Protein AF-A0A0D9NV05-F1 (afdb_monomer)

Secondary structure (DSSP, 8-state):
-------------------PPP---------------------------------EEEPSS-BTTEEEEEEES--HHHHHH---SSSEEEEE-S-TTS-EEEEEEE-SSS-HHHHHHHHHHHHHHHHHHHHHHHHHHHHHHHHHHT---

Organism: NCBI:txid1291518

Radius of gyration: 33.38 Å; Cα contacts (8 Å, |Δi|>4): 132; chains: 1; bounding box: 82×83×54 Å

Mean predicted aligned error: 17.86 Å

Foldseek 3Di:
DDDDDDDDDDDDDDPDDDDDDDDDDDDDDDDDDDDDDDDDDPPPPPPPPPPPPPQKDWDPPADQQKTKIKGAQDDDVVLVQQPFPAPDWHKDDPDPVGRIIMIIGGHPDGGSVVSSVVSVVVSVVVVVVVVVVCVVVVVVVCVVVVPDD

Nearest PDB structures (foldseek):
  8bws-assembly1_K  TM=9.450E-01  e=1.589E-09  Saccharomyces cerevisiae S288C
  6eu2-assembly1_K  TM=9.292E-01  e=2.050E-09  Saccharomyces cerevisiae S288C
  7ae1-assembly1_K  TM=8.973E-01  e=1.556E-07  Homo sapiens
  2jz5-assembly1_A  TM=4.058E-01  e=1.864E+00  Vibrio parahaemolyticus RIMD 2210633

Solvent-accessible surface area (backbone atoms only — not comparable to full-atom values): 9810 Å² total; per-residue (Å²): 136,87,90,81,90,85,88,86,80,88,85,87,80,88,83,77,83,87,80,80,81,89,86,79,86,85,89,87,84,87,84,89,82,93,83,84,87,86,82,85,78,79,78,76,78,75,74,75,75,75,77,73,76,82,44,67,45,78,45,92,88,49,48,62,37,34,31,37,38,38,31,52,78,43,50,70,68,58,51,65,68,54,66,53,102,46,77,38,69,51,64,47,64,90,43,94,92,48,60,40,25,39,38,40,36,30,36,87,73,66,44,27,68,56,53,50,53,50,33,53,49,56,52,49,54,52,52,50,55,52,49,53,52,49,52,53,53,49,50,56,49,27,68,75,68,72,59,84,130

Structure (mmCIF, N/CA/C/O backbone):
data_AF-A0A0D9NV05-F1
#
_entry.id   AF-A0A0D9NV05-F1
#
loop_
_atom_site.group_PDB
_atom_site.id
_atom_site.type_symbol
_atom_site.label_atom_id
_atom_site.label_alt_id
_atom_site.label_comp_id
_atom_site.label_asym_id
_atom_site.label_entity_id
_atom_site.label_seq_id
_atom_site.pdbx_PDB_ins_code
_ato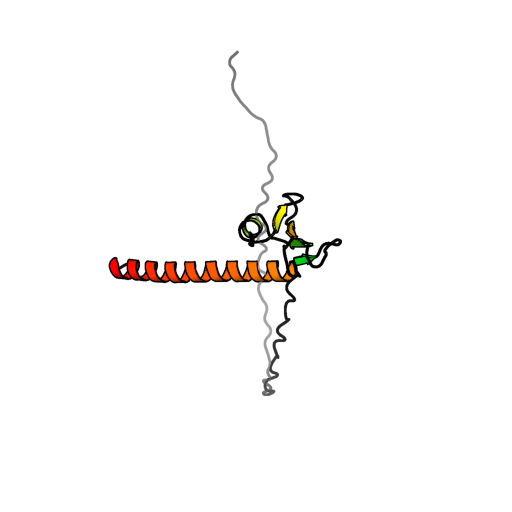m_site.Cartn_x
_atom_site.Cartn_y
_atom_site.Cartn_z
_atom_site.occupancy
_atom_site.B_iso_or_equiv
_atom_site.auth_seq_id
_atom_site.auth_comp_id
_atom_site.auth_asym_id
_atom_site.auth_atom_id
_atom_site.pdbx_PDB_model_num
ATOM 1 N N . MET A 1 1 ? -9.628 69.734 8.886 1.00 42.72 1 MET A N 1
ATOM 2 C CA . MET A 1 1 ? -10.929 69.944 8.216 1.00 42.72 1 MET A CA 1
ATOM 3 C C . MET A 1 1 ? -11.922 68.902 8.722 1.00 42.72 1 MET A C 1
ATOM 5 O O . MET A 1 1 ? -11.595 67.725 8.650 1.00 42.72 1 MET A O 1
ATOM 9 N N . PRO A 1 2 ? -13.072 69.316 9.277 1.00 39.03 2 PRO A N 1
ATOM 10 C CA . PRO A 1 2 ? -14.252 68.477 9.517 1.00 39.03 2 PRO A CA 1
ATOM 11 C C . PRO A 1 2 ? -15.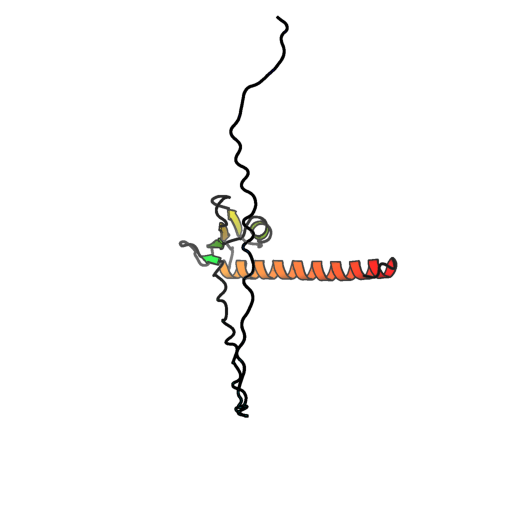135 68.399 8.250 1.00 39.03 2 PRO A C 1
ATOM 13 O O . PRO A 1 2 ? -15.064 69.302 7.419 1.00 39.03 2 PRO A O 1
ATOM 16 N N . GLY A 1 3 ? -16.002 67.386 8.107 1.00 35.00 3 GLY A N 1
ATOM 17 C CA . GLY A 1 3 ? -17.077 67.415 7.096 1.00 35.00 3 GLY A CA 1
ATOM 18 C C . GLY A 1 3 ? -17.692 66.059 6.736 1.00 35.00 3 GLY A C 1
ATOM 19 O O . GLY A 1 3 ? -16.989 65.080 6.555 1.00 35.00 3 GLY A O 1
ATOM 20 N N . ARG A 1 4 ? -19.021 66.015 6.640 1.00 37.50 4 ARG A N 1
ATOM 21 C CA . ARG A 1 4 ? -19.916 64.853 6.712 1.00 37.50 4 ARG A CA 1
ATOM 22 C C . ARG A 1 4 ? -20.866 64.845 5.495 1.00 37.50 4 ARG A C 1
ATOM 24 O O . ARG A 1 4 ? -21.412 65.888 5.176 1.00 37.50 4 ARG A O 1
ATOM 31 N N . THR A 1 5 ? -21.095 63.655 4.920 1.00 37.72 5 THR A N 1
ATOM 32 C CA . THR A 1 5 ? -22.283 63.118 4.188 1.00 37.72 5 THR A CA 1
ATOM 33 C C . THR A 1 5 ? -22.904 63.781 2.933 1.00 37.72 5 THR A C 1
ATOM 35 O O . THR A 1 5 ? -23.389 64.902 2.997 1.00 37.72 5 THR A O 1
ATOM 38 N N . LYS A 1 6 ? -23.170 62.896 1.945 1.00 37.72 6 LYS A N 1
ATOM 39 C CA . LYS A 1 6 ? -24.475 62.467 1.349 1.00 37.72 6 LYS A CA 1
ATOM 40 C C . LYS A 1 6 ? -24.827 62.849 -0.107 1.00 37.72 6 LYS A C 1
ATOM 42 O O . LYS A 1 6 ? -24.958 64.020 -0.425 1.00 37.72 6 LYS A O 1
ATOM 47 N N . LYS A 1 7 ? -25.228 61.774 -0.821 1.00 34.19 7 LYS A N 1
ATOM 48 C CA . LYS A 1 7 ? -26.277 61.605 -1.863 1.00 34.19 7 LYS A CA 1
ATOM 49 C C . LYS A 1 7 ? -26.036 62.264 -3.228 1.00 34.19 7 LYS A C 1
ATOM 51 O O . LYS A 1 7 ? -25.706 63.437 -3.306 1.00 34.19 7 LYS A O 1
ATOM 56 N N . THR A 1 8 ? -26.189 61.522 -4.330 1.00 31.58 8 THR A N 1
ATOM 57 C CA . THR A 1 8 ? -27.458 61.334 -5.089 1.00 31.58 8 THR A CA 1
ATOM 58 C C . THR A 1 8 ? -27.105 60.549 -6.372 1.00 31.58 8 THR A C 1
ATOM 60 O O . THR A 1 8 ? -26.020 60.797 -6.883 1.00 31.58 8 THR A O 1
ATOM 63 N N . GLN A 1 9 ? -27.880 59.658 -7.001 1.00 33.75 9 GLN A N 1
ATOM 64 C CA . GLN A 1 9 ? -29.127 58.914 -6.757 1.00 33.75 9 GLN A CA 1
ATOM 65 C C . GLN A 1 9 ? -29.253 57.861 -7.885 1.00 33.75 9 GLN A C 1
ATOM 67 O O . GLN A 1 9 ? -28.705 58.078 -8.959 1.00 33.75 9 GLN A O 1
ATOM 72 N N . ASP A 1 10 ? -30.026 56.808 -7.592 1.00 30.62 10 ASP A N 1
ATOM 73 C CA . ASP A 1 10 ? -30.915 56.023 -8.470 1.00 30.62 10 ASP A CA 1
ATOM 74 C C . ASP A 1 10 ? -30.395 55.454 -9.796 1.00 30.62 10 ASP A C 1
ATOM 76 O O . ASP A 1 10 ? -30.067 56.191 -10.714 1.00 30.62 10 ASP A O 1
ATOM 80 N N . LEU A 1 11 ? -30.488 54.128 -9.935 1.00 31.23 11 LEU A N 1
ATOM 81 C CA . LEU A 1 11 ? -31.533 53.503 -10.753 1.00 31.23 11 LEU A CA 1
ATOM 82 C C . LEU A 1 11 ? -31.786 52.085 -10.212 1.00 31.23 11 LEU A C 1
ATOM 84 O O . LEU A 1 11 ? -30.893 51.243 -10.168 1.00 31.23 11 LEU A O 1
ATOM 88 N N . SER A 1 12 ? -33.009 51.878 -9.739 1.00 35.56 12 SER A N 1
ATOM 89 C CA . SER A 1 12 ? -33.600 50.613 -9.312 1.00 35.56 12 SER A CA 1
ATOM 90 C C . SER A 1 12 ? -33.775 49.650 -10.483 1.00 35.56 12 SER A C 1
ATOM 92 O O . SER A 1 12 ? -34.202 50.083 -11.554 1.00 35.56 12 SER A O 1
ATOM 94 N N . GLN A 1 13 ? -33.572 48.357 -10.246 1.00 35.69 13 GLN A N 1
ATOM 95 C CA . GLN A 1 13 ? -34.294 47.294 -10.946 1.00 35.69 13 GLN A CA 1
ATOM 96 C C . GLN A 1 13 ? -34.258 46.032 -10.080 1.00 35.69 13 GLN A C 1
ATOM 98 O O . GLN A 1 13 ? -33.296 45.267 -10.088 1.00 35.69 13 GLN A O 1
ATOM 103 N N . ASP A 1 14 ? -35.313 45.897 -9.280 1.00 35.44 14 ASP A N 1
ATOM 104 C CA . ASP A 1 14 ? -35.796 44.643 -8.720 1.00 35.44 14 ASP A CA 1
ATOM 105 C C . ASP A 1 14 ? -36.113 43.679 -9.876 1.00 35.44 14 ASP A C 1
ATOM 107 O O . ASP A 1 14 ? -36.854 44.029 -10.796 1.00 35.44 14 ASP A O 1
ATOM 111 N N . ALA A 1 15 ? -35.529 42.483 -9.849 1.00 36.22 15 ALA A N 1
ATOM 112 C CA . ALA A 1 15 ? -35.929 41.364 -10.697 1.00 36.22 15 ALA A CA 1
ATOM 113 C C . ALA A 1 15 ? -36.475 40.270 -9.774 1.00 36.22 15 ALA A C 1
ATOM 115 O O . ALA A 1 15 ? -35.763 39.344 -9.383 1.00 36.22 15 ALA A O 1
ATOM 116 N N . ASP A 1 16 ? -37.726 40.471 -9.360 1.00 35.56 16 ASP A N 1
ATOM 117 C CA . ASP A 1 16 ? -38.549 39.495 -8.660 1.00 35.56 16 ASP A CA 1
ATOM 118 C C . ASP A 1 16 ? -38.910 38.320 -9.582 1.00 35.56 16 ASP A C 1
ATOM 120 O O . ASP A 1 16 ? -39.274 38.490 -10.742 1.00 35.56 16 ASP A O 1
ATOM 124 N N . MET A 1 17 ? -38.780 37.134 -8.991 1.00 50.06 17 MET A N 1
ATOM 125 C CA . MET A 1 17 ? -39.340 35.820 -9.316 1.00 50.06 17 MET A CA 1
ATOM 126 C C . MET A 1 17 ? -40.535 35.822 -10.304 1.00 50.06 17 MET A C 1
ATOM 128 O O . MET A 1 17 ? -41.647 36.203 -9.938 1.00 50.06 17 MET A O 1
ATOM 132 N N . ASP A 1 18 ? -40.342 35.309 -11.526 1.00 41.09 18 ASP A N 1
ATOM 133 C CA . ASP A 1 18 ? -41.442 35.000 -12.455 1.00 41.09 18 ASP A CA 1
ATOM 134 C C . ASP A 1 18 ? -42.161 33.705 -12.029 1.00 41.09 18 ASP A C 1
ATOM 136 O O . ASP A 1 18 ? -41.784 32.587 -12.392 1.00 41.09 18 ASP A O 1
ATOM 140 N N . ASP A 1 19 ? -43.214 33.888 -11.234 1.00 44.44 19 ASP A N 1
ATOM 141 C CA . ASP A 1 19 ? -44.300 32.936 -11.004 1.00 44.44 19 ASP A CA 1
ATOM 142 C C . ASP A 1 19 ? -45.186 32.888 -12.267 1.00 44.44 19 ASP A C 1
ATOM 144 O O . ASP A 1 19 ? -45.836 33.867 -12.640 1.00 44.44 19 ASP A O 1
ATOM 148 N N . VAL A 1 20 ? -45.168 31.757 -12.979 1.00 39.91 20 VAL A N 1
ATOM 149 C CA . VAL A 1 20 ? -46.016 31.520 -14.157 1.00 39.91 20 VAL A CA 1
ATOM 150 C C . VAL A 1 20 ? -47.410 31.075 -13.685 1.00 39.91 20 VAL A C 1
ATOM 152 O O . VAL A 1 20 ? -47.511 30.070 -12.979 1.00 39.91 20 VAL A O 1
ATOM 155 N N . PRO A 1 21 ? -48.502 31.760 -14.083 1.00 42.53 21 PRO A N 1
ATOM 156 C CA . PRO A 1 21 ? -49.838 31.488 -13.560 1.00 42.53 21 PRO A CA 1
ATOM 157 C C . PRO A 1 21 ? -50.483 30.211 -14.140 1.00 42.53 21 PRO A C 1
ATOM 159 O O . PRO A 1 21 ? -50.168 29.794 -15.260 1.00 42.53 21 PRO A O 1
ATOM 162 N N . PRO A 1 22 ? -51.453 29.615 -13.415 1.00 48.06 22 PRO A N 1
ATOM 163 C CA . PRO A 1 22 ? -52.123 28.376 -13.788 1.00 48.06 22 PRO A CA 1
ATOM 164 C C . PRO A 1 22 ? -53.259 28.656 -14.780 1.00 48.06 22 PRO A C 1
ATOM 166 O O . PRO A 1 22 ? -54.127 29.491 -14.525 1.00 48.06 22 PRO A O 1
ATOM 169 N N . SER A 1 23 ? -53.307 27.928 -15.897 1.00 39.75 23 SER A N 1
ATOM 170 C CA . SER A 1 23 ? -54.499 27.892 -16.751 1.00 39.75 23 SER A CA 1
ATOM 171 C C . SER A 1 23 ? -55.228 26.570 -16.551 1.00 39.75 23 SER A C 1
ATOM 173 O O . SER A 1 23 ? -54.707 25.490 -16.824 1.00 39.75 23 SER A O 1
ATOM 175 N N . ALA A 1 24 ? -56.431 26.683 -16.004 1.00 41.59 24 ALA A N 1
ATOM 176 C CA . ALA A 1 24 ? -57.329 25.596 -15.686 1.00 41.59 24 ALA A CA 1
ATOM 177 C C . ALA A 1 24 ? -58.402 25.436 -16.784 1.00 41.59 24 ALA A C 1
ATOM 179 O O . ALA A 1 24 ? -59.002 26.419 -17.205 1.00 41.59 24 ALA A O 1
ATOM 180 N N . GLN A 1 25 ? -58.680 24.165 -17.107 1.00 37.97 25 GLN A N 1
ATOM 181 C CA . GLN A 1 25 ? -59.961 23.566 -17.534 1.00 37.97 25 GLN A CA 1
ATOM 182 C C . GLN A 1 25 ? -60.487 23.775 -18.970 1.00 37.97 25 GLN A C 1
ATOM 184 O O . GLN A 1 25 ? -60.899 24.863 -19.352 1.00 37.97 25 GLN A O 1
ATOM 189 N N . ALA A 1 26 ? -60.698 22.655 -19.678 1.00 34.25 26 ALA A N 1
ATOM 190 C CA . ALA A 1 26 ? -62.047 22.101 -19.882 1.0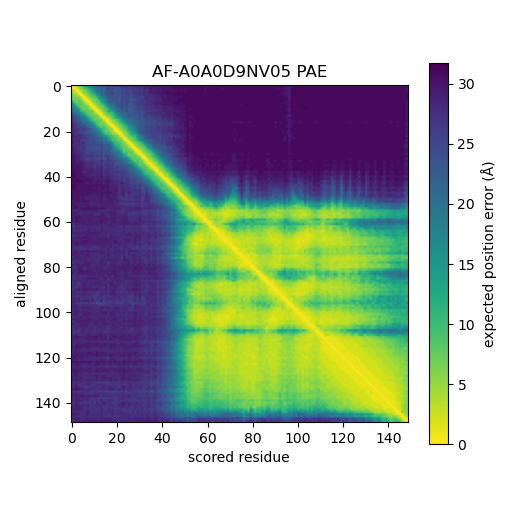0 34.25 26 ALA A CA 1
ATOM 191 C C . ALA A 1 26 ? -61.990 20.623 -20.326 1.00 34.25 26 ALA A C 1
ATOM 193 O O . ALA A 1 26 ? -61.150 20.227 -21.127 1.00 34.25 26 ALA A O 1
ATOM 194 N N . ALA A 1 27 ? -62.893 19.822 -19.760 1.00 39.34 27 ALA A N 1
ATOM 195 C CA . ALA A 1 27 ? -63.034 18.382 -19.934 1.00 39.34 27 ALA A CA 1
ATOM 196 C C . ALA A 1 27 ? -63.739 17.986 -21.244 1.00 39.34 27 ALA A C 1
ATOM 198 O O . ALA A 1 27 ? -64.660 18.676 -21.672 1.00 39.34 27 ALA A O 1
ATOM 199 N N . THR A 1 28 ? -63.404 16.805 -21.773 1.00 31.45 28 THR A N 1
ATOM 200 C CA . THR A 1 28 ? -64.374 15.890 -22.405 1.00 31.45 28 THR A CA 1
ATOM 201 C C . THR A 1 28 ? -64.005 14.454 -22.024 1.00 31.45 28 THR A C 1
ATOM 203 O O . THR A 1 28 ? -62.829 14.102 -21.989 1.00 31.45 28 THR A O 1
ATOM 206 N N . VAL A 1 29 ? -65.022 13.687 -21.640 1.00 38.69 29 VAL A N 1
ATOM 207 C CA . VAL A 1 29 ? -65.014 12.283 -21.203 1.00 38.69 29 VAL A CA 1
ATOM 208 C C . VAL A 1 29 ? -65.683 11.415 -22.280 1.00 38.69 29 VAL A C 1
ATOM 210 O O . VAL A 1 29 ? -66.367 11.977 -23.134 1.00 38.69 29 VAL A O 1
ATOM 213 N N . GLU A 1 30 ? -65.556 10.085 -22.125 1.00 31.41 30 GLU A N 1
ATOM 214 C CA . GLU A 1 30 ? -66.252 8.961 -22.816 1.00 31.41 30 GLU A CA 1
ATOM 215 C C . GLU A 1 30 ? -65.438 8.366 -23.995 1.00 31.41 30 GLU A C 1
ATOM 217 O O . GLU A 1 30 ? -64.960 9.107 -24.844 1.00 31.41 30 GLU A O 1
ATOM 222 N N . ASP A 1 31 ? -65.170 7.059 -24.136 1.00 32.91 31 ASP A N 1
ATOM 223 C CA . ASP A 1 31 ? -65.731 5.828 -23.549 1.00 32.91 31 ASP A CA 1
ATOM 224 C C . ASP A 1 31 ? -64.729 4.637 -23.700 1.00 32.91 31 ASP A C 1
ATOM 226 O O . ASP A 1 31 ? -63.630 4.802 -24.224 1.00 32.91 31 ASP A O 1
ATOM 230 N N . ALA A 1 32 ? -65.114 3.464 -23.193 1.00 36.84 32 ALA A N 1
ATOM 231 C CA . ALA A 1 32 ? -64.379 2.257 -22.806 1.00 36.84 32 ALA A CA 1
ATOM 232 C C . ALA A 1 32 ? -63.578 1.482 -23.885 1.00 36.84 32 ALA A C 1
ATOM 234 O O . ALA A 1 32 ? -63.912 1.504 -25.061 1.00 36.84 32 ALA A O 1
ATOM 235 N N . GLU A 1 33 ? -62.577 0.695 -23.450 1.00 31.64 33 GLU A N 1
ATOM 236 C CA . GLU A 1 33 ? -62.665 -0.781 -23.352 1.00 31.64 33 GLU A CA 1
ATOM 237 C C . GLU A 1 33 ? -61.420 -1.369 -22.645 1.00 31.64 33 GLU A C 1
ATOM 239 O O . GLU A 1 33 ? -60.278 -1.101 -23.017 1.00 31.64 33 GLU A O 1
ATOM 244 N N . MET A 1 34 ? -61.647 -2.170 -21.594 1.00 51.69 34 MET A N 1
ATOM 245 C CA . MET A 1 34 ? -60.623 -3.016 -20.973 1.00 51.69 34 MET A CA 1
ATOM 246 C C . MET A 1 34 ? -60.416 -4.268 -21.831 1.00 51.69 34 MET A C 1
ATOM 248 O O . MET A 1 34 ? -61.351 -5.047 -22.010 1.00 51.69 34 MET A O 1
ATOM 252 N N . GLY A 1 35 ? -59.191 -4.476 -22.312 1.00 38.28 35 GLY A N 1
ATOM 253 C CA . GLY A 1 35 ? -58.730 -5.730 -22.904 1.00 38.28 35 GLY A CA 1
ATOM 254 C C . GLY A 1 35 ? -57.710 -6.396 -21.986 1.00 38.28 35 GLY A C 1
ATOM 255 O O . GLY A 1 35 ? -56.625 -5.864 -21.776 1.00 38.28 35 GLY A O 1
ATOM 256 N N . ASP A 1 36 ? -58.113 -7.528 -21.423 1.00 39.56 36 ASP A N 1
ATOM 257 C CA . ASP A 1 36 ? -57.355 -8.434 -20.563 1.00 39.56 36 ASP A CA 1
ATOM 258 C C . ASP A 1 36 ? -56.302 -9.239 -21.355 1.00 39.56 36 ASP A C 1
ATOM 260 O O . ASP A 1 36 ? -56.586 -9.713 -22.456 1.00 39.56 36 ASP A O 1
ATOM 264 N N . GLY A 1 37 ? -55.122 -9.425 -20.750 1.00 41.47 37 GLY A N 1
ATOM 265 C CA . GLY A 1 37 ? -54.156 -10.482 -21.075 1.00 41.47 37 GLY A CA 1
ATOM 266 C C . GLY A 1 37 ? -53.048 -10.151 -22.084 1.00 41.47 37 GLY A C 1
ATOM 267 O O . GLY A 1 37 ? -53.298 -10.120 -23.280 1.00 41.47 37 GLY A O 1
ATOM 268 N N . VAL A 1 38 ? -51.802 -10.025 -21.607 1.00 36.78 38 VAL A N 1
ATOM 269 C CA . VAL A 1 38 ? -50.693 -10.961 -21.904 1.00 36.78 38 VAL A CA 1
ATOM 270 C C . VAL A 1 38 ? -49.658 -10.854 -20.776 1.00 36.78 38 VAL A C 1
ATOM 272 O O . VAL A 1 38 ? -49.354 -9.779 -20.265 1.00 36.78 38 VAL A O 1
ATOM 275 N N . GLU A 1 39 ? -49.207 -12.028 -20.359 1.00 38.12 39 GLU A N 1
ATOM 276 C CA . GLU A 1 39 ? -48.324 -12.336 -19.248 1.00 38.12 39 GLU A CA 1
ATOM 277 C C . GLU A 1 39 ? -46.861 -11.977 -19.549 1.00 38.12 39 GLU A C 1
ATOM 279 O O . GLU A 1 39 ? -46.373 -12.214 -20.649 1.00 38.12 39 GLU A O 1
ATOM 284 N N . GLY A 1 40 ? -46.194 -11.457 -18.515 1.00 46.62 40 GLY A N 1
ATOM 285 C CA . GLY A 1 40 ? -44.763 -11.554 -18.212 1.00 46.62 40 GLY A CA 1
ATOM 286 C C . GLY A 1 40 ? -43.783 -11.782 -19.359 1.00 46.62 40 GLY A C 1
ATOM 287 O O . GLY A 1 40 ? -43.410 -12.918 -19.642 1.00 46.62 40 GLY A O 1
ATOM 288 N N . GLU A 1 41 ? -43.222 -10.690 -19.865 1.00 37.00 41 GLU A N 1
ATOM 289 C CA . GLU A 1 41 ? -41.834 -10.698 -20.310 1.00 37.00 41 GLU A CA 1
ATOM 290 C C . GLU A 1 41 ? -41.005 -10.312 -19.085 1.00 37.00 41 GLU A C 1
ATOM 292 O O . GLU A 1 41 ? -41.103 -9.196 -18.575 1.00 37.00 41 GLU A O 1
ATOM 297 N N . GLY A 1 42 ? -40.288 -11.288 -18.526 1.00 42.12 42 GLY A N 1
ATOM 298 C CA . GLY A 1 42 ? -39.226 -10.988 -17.582 1.00 42.12 42 GLY A CA 1
ATOM 299 C C . GLY A 1 42 ? -38.213 -10.135 -18.324 1.00 42.12 42 GLY A C 1
ATOM 300 O O . GLY A 1 42 ? -37.544 -10.633 -19.226 1.00 42.12 42 GLY A O 1
ATOM 301 N N . GLU A 1 43 ? -38.154 -8.853 -17.978 1.00 41.72 43 GLU A N 1
ATOM 302 C CA . GLU A 1 43 ? -36.988 -8.032 -18.252 1.00 41.72 43 GLU A CA 1
ATOM 303 C C . GLU A 1 43 ? -35.835 -8.725 -17.519 1.00 41.72 43 GLU A C 1
ATOM 305 O O . GLU A 1 43 ? -35.727 -8.678 -16.293 1.00 41.72 43 GLU A O 1
ATOM 310 N N . GLU A 1 44 ? -35.044 -9.496 -18.263 1.00 42.75 44 GLU A N 1
ATOM 311 C CA . GLU A 1 44 ? -33.696 -9.823 -17.837 1.00 42.75 44 GLU A CA 1
ATOM 312 C C . GLU A 1 44 ? -32.999 -8.468 -17.727 1.00 42.75 44 GLU A C 1
ATOM 314 O O . GLU A 1 44 ? -32.675 -7.842 -18.736 1.00 42.75 44 GLU A O 1
ATOM 319 N N . GLU A 1 45 ? -32.882 -7.960 -16.499 1.00 41.78 45 GLU A N 1
ATOM 320 C CA . GLU A 1 45 ? -31.944 -6.894 -16.184 1.00 41.78 45 GLU A CA 1
ATOM 321 C C . GLU A 1 45 ? -30.572 -7.430 -16.604 1.00 41.78 45 GLU A C 1
ATOM 323 O O . GLU A 1 45 ? -29.961 -8.244 -15.908 1.00 41.78 45 GLU A O 1
ATOM 328 N N . GLU A 1 46 ? -30.127 -7.060 -17.807 1.00 44.16 46 GLU A N 1
ATOM 329 C CA . GLU A 1 46 ? -28.726 -7.161 -18.176 1.00 44.16 46 GLU A CA 1
ATOM 330 C C . GLU A 1 46 ? -27.991 -6.299 -17.145 1.00 44.16 46 GLU A C 1
ATOM 332 O O . GLU A 1 46 ? -28.010 -5.071 -17.223 1.00 44.16 46 GLU A O 1
ATOM 337 N N . GLU A 1 47 ? -27.420 -6.934 -16.117 1.00 49.78 47 GLU A N 1
ATOM 338 C CA . GLU A 1 47 ? -26.418 -6.298 -15.272 1.00 49.78 47 GLU A CA 1
ATOM 339 C C . GLU A 1 47 ? -25.301 -5.861 -16.225 1.00 49.78 47 GLU A C 1
ATOM 341 O O . GLU A 1 47 ? -24.479 -6.670 -16.661 1.00 49.78 47 GLU A O 1
ATOM 346 N N . GLU A 1 48 ? -25.321 -4.588 -16.625 1.00 49.06 48 GLU A N 1
ATOM 347 C CA . GLU A 1 48 ? -24.196 -3.959 -17.293 1.00 49.06 48 GLU A CA 1
ATOM 348 C C . GLU A 1 48 ? -23.017 -4.106 -16.332 1.00 49.06 48 GLU A C 1
ATOM 350 O O . GLU A 1 48 ? -22.930 -3.419 -15.315 1.00 49.06 48 GLU A O 1
ATOM 355 N N . GLU A 1 49 ? -22.142 -5.073 -16.609 1.00 55.06 49 GLU A N 1
ATOM 356 C CA . GLU A 1 49 ? -20.898 -5.257 -15.880 1.00 55.06 49 GLU A CA 1
ATOM 357 C C . GLU A 1 49 ? -20.066 -3.993 -16.142 1.00 55.06 49 GLU A C 1
ATOM 359 O O . GLU A 1 49 ? -19.373 -3.879 -17.157 1.00 55.06 49 GLU A O 1
ATOM 364 N N . GLU A 1 50 ? -20.219 -2.981 -15.280 1.00 58.25 50 GLU A N 1
ATOM 365 C CA . GLU A 1 50 ? -19.455 -1.743 -15.339 1.00 58.25 50 GLU A CA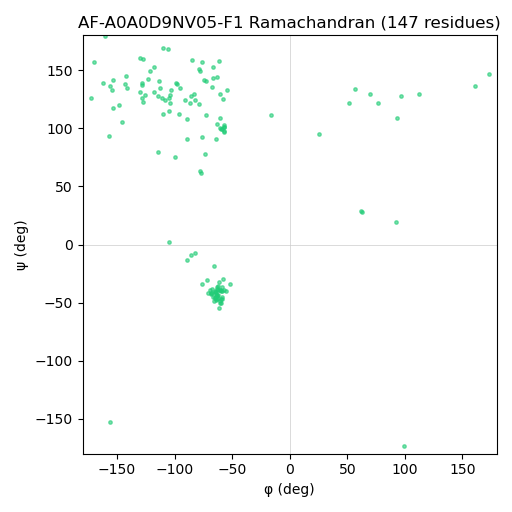 1
ATOM 366 C C . GLU A 1 50 ? -17.979 -2.134 -15.261 1.00 58.25 50 GLU A C 1
ATOM 368 O O . GLU A 1 50 ? -17.457 -2.485 -14.202 1.00 58.25 50 GLU A O 1
ATOM 373 N N . THR A 1 51 ? -17.289 -2.142 -16.404 1.00 58.97 51 THR A N 1
ATOM 374 C CA . THR A 1 51 ? -15.867 -2.468 -16.437 1.00 58.97 51 THR A CA 1
ATOM 375 C C . THR A 1 51 ? -15.137 -1.409 -15.628 1.00 58.97 51 THR A C 1
ATOM 377 O O . THR A 1 51 ? -14.963 -0.281 -16.102 1.00 58.97 51 THR A O 1
ATOM 380 N N . GLU A 1 52 ? -14.732 -1.755 -14.406 1.00 64.88 52 GLU A N 1
ATOM 381 C CA . GLU A 1 52 ? -14.007 -0.824 -13.554 1.00 64.88 52 GLU A CA 1
ATOM 382 C C . GLU A 1 52 ? -12.772 -0.307 -14.307 1.00 64.88 52 GLU A C 1
ATOM 384 O O . GLU A 1 52 ? -12.032 -1.088 -14.925 1.00 64.88 52 GLU A O 1
ATOM 389 N N . PRO A 1 53 ? -12.527 1.013 -14.307 1.00 70.50 53 PRO A N 1
ATOM 390 C CA . PRO A 1 53 ? -11.405 1.571 -15.038 1.00 70.50 53 PRO A CA 1
ATOM 391 C C . PRO A 1 53 ? -10.107 0.972 -14.495 1.00 70.50 53 PRO A C 1
ATOM 393 O O . PRO A 1 53 ? -9.860 0.995 -13.295 1.00 70.50 53 PRO A O 1
ATOM 396 N N . GLN A 1 54 ? -9.244 0.456 -15.374 1.00 74.56 54 GLN A N 1
ATOM 397 C CA . GLN A 1 54 ? -7.943 -0.094 -14.984 1.00 74.56 54 GLN A CA 1
ATOM 398 C C . GLN A 1 54 ? -7.114 0.965 -14.230 1.00 74.56 54 GLN A C 1
ATOM 400 O O . GLN A 1 54 ? -6.509 1.846 -14.847 1.00 74.56 54 GLN A O 1
ATOM 405 N N . ARG A 1 55 ? -7.048 0.847 -12.896 1.00 81.94 55 ARG A N 1
ATOM 406 C CA . ARG A 1 55 ? -6.392 1.836 -12.017 1.00 81.94 55 ARG A CA 1
ATOM 407 C C . ARG A 1 55 ? -4.875 1.674 -11.916 1.00 81.94 55 ARG A C 1
ATOM 409 O O . ARG A 1 55 ? -4.207 2.516 -11.325 1.00 81.94 55 ARG A O 1
ATOM 416 N N . VAL A 1 56 ? -4.320 0.599 -12.488 1.00 86.38 56 VAL A N 1
ATOM 417 C CA . VAL A 1 56 ? -2.887 0.267 -12.416 1.00 86.38 56 VAL A CA 1
ATOM 418 C C . VAL A 1 56 ? -2.317 0.007 -13.804 1.00 86.38 56 VAL A C 1
ATOM 420 O O . VAL A 1 56 ? -2.806 -0.859 -14.529 1.00 86.38 56 VAL A O 1
ATOM 423 N N . LYS A 1 57 ? -1.244 0.708 -14.170 1.00 88.31 57 LYS A N 1
ATOM 424 C CA . LYS A 1 57 ? -0.522 0.527 -15.436 1.00 88.31 57 LYS A CA 1
ATOM 425 C C . LYS A 1 57 ? 0.942 0.217 -15.172 1.00 88.31 57 LYS A C 1
ATOM 427 O O . LYS A 1 57 ? 1.555 0.783 -14.275 1.00 88.31 57 LYS A O 1
ATOM 432 N N . ILE A 1 58 ? 1.527 -0.668 -15.972 1.00 88.38 58 ILE A N 1
ATOM 433 C CA . ILE A 1 58 ? 2.964 -0.952 -15.912 1.00 88.38 58 ILE A CA 1
ATOM 434 C C . ILE A 1 58 ? 3.668 -0.018 -16.894 1.00 88.38 58 ILE A C 1
ATOM 436 O O . ILE A 1 58 ? 3.339 0.006 -18.080 1.00 88.38 58 ILE A O 1
ATOM 440 N N . LEU A 1 59 ? 4.635 0.757 -16.407 1.00 85.75 59 LEU A N 1
ATOM 441 C CA . LEU A 1 59 ? 5.406 1.675 -17.240 1.00 85.75 59 LEU A CA 1
ATOM 442 C C . LEU A 1 59 ? 6.481 0.921 -18.052 1.00 85.75 59 LEU A C 1
ATOM 444 O O . LEU A 1 59 ? 7.024 -0.095 -17.593 1.00 85.75 59 LEU A O 1
ATOM 448 N N . PRO A 1 60 ? 6.827 1.418 -19.256 1.00 77.88 60 PRO A N 1
ATOM 449 C CA . PRO A 1 60 ? 7.883 0.835 -20.081 1.00 77.88 60 PRO A CA 1
ATOM 450 C C . PRO A 1 60 ? 9.245 0.921 -19.373 1.00 77.88 60 PRO A C 1
ATOM 452 O O . PRO A 1 60 ? 9.536 1.889 -18.674 1.00 77.88 60 PRO A O 1
ATOM 455 N N . GLY A 1 61 ? 10.094 -0.097 -19.551 1.00 78.44 61 GLY A N 1
ATOM 456 C CA . GLY A 1 61 ? 11.361 -0.232 -18.808 1.00 78.44 61 GLY A CA 1
ATOM 457 C C . GLY A 1 61 ? 11.250 -1.063 -17.523 1.00 78.44 61 GLY A C 1
ATOM 458 O O . GLY A 1 61 ? 12.097 -0.963 -16.630 1.00 78.44 61 GLY A O 1
ATOM 459 N N . SER A 1 62 ? 10.195 -1.871 -17.425 1.00 80.00 62 SER A N 1
ATOM 460 C CA . SER A 1 62 ? 10.030 -2.886 -16.388 1.00 80.00 62 SER A CA 1
ATOM 461 C C . SER A 1 62 ? 10.725 -4.185 -16.814 1.00 80.00 62 SER A C 1
ATOM 463 O O . SER A 1 62 ? 10.504 -4.671 -17.921 1.00 80.00 62 SER A O 1
ATOM 465 N N . THR A 1 63 ? 11.581 -4.725 -15.951 1.00 83.56 63 THR A N 1
ATOM 466 C CA . THR A 1 63 ? 12.155 -6.076 -16.041 1.00 83.56 63 THR A CA 1
ATOM 467 C C . THR A 1 63 ? 11.483 -6.976 -15.008 1.00 83.56 63 THR A C 1
ATOM 469 O O . THR A 1 63 ? 10.803 -6.481 -14.108 1.00 83.56 63 THR A O 1
ATOM 472 N N . ASP A 1 64 ? 11.695 -8.292 -15.091 1.00 82.31 64 ASP A N 1
ATOM 473 C CA . ASP A 1 64 ? 11.072 -9.239 -14.155 1.00 82.31 64 ASP A CA 1
ATOM 474 C C . ASP A 1 64 ? 11.385 -8.898 -12.690 1.00 82.31 64 ASP A C 1
ATOM 476 O O . ASP A 1 64 ? 10.498 -8.924 -11.844 1.00 82.31 64 ASP A O 1
ATOM 480 N N . THR A 1 65 ? 12.621 -8.490 -12.401 1.00 84.38 65 THR A N 1
ATOM 481 C CA . THR A 1 65 ? 13.088 -8.142 -11.049 1.00 84.38 65 THR A CA 1
ATOM 482 C C . THR A 1 65 ? 12.885 -6.674 -10.666 1.00 84.38 65 THR A C 1
ATOM 484 O O . THR A 1 65 ? 13.036 -6.330 -9.494 1.00 84.38 65 THR A O 1
ATOM 487 N N . ALA A 1 66 ? 12.577 -5.791 -11.623 1.00 89.06 66 ALA A N 1
ATOM 488 C CA . ALA A 1 66 ? 12.458 -4.356 -11.382 1.00 89.06 66 ALA A CA 1
ATOM 489 C C . ALA A 1 66 ? 11.375 -3.719 -12.261 1.00 89.06 66 ALA A C 1
ATOM 491 O O . ALA A 1 66 ? 11.593 -3.457 -13.444 1.00 89.06 66 ALA A O 1
ATOM 492 N N . ALA A 1 67 ? 10.229 -3.391 -11.668 1.00 90.25 67 ALA A N 1
ATOM 493 C CA . ALA A 1 67 ? 9.081 -2.839 -12.380 1.00 90.25 67 ALA A CA 1
ATOM 494 C C . ALA A 1 67 ? 8.661 -1.472 -11.831 1.00 90.25 67 ALA A C 1
ATOM 496 O O . ALA A 1 67 ? 8.830 -1.168 -10.647 1.00 90.25 67 ALA A O 1
ATOM 497 N N . SER A 1 68 ? 8.122 -0.641 -12.724 1.00 90.44 68 SER A N 1
ATOM 498 C CA . SER A 1 68 ? 7.485 0.631 -12.380 1.00 90.44 68 SER A CA 1
ATOM 499 C C . SER A 1 68 ? 5.984 0.529 -12.623 1.00 90.44 68 SER A C 1
ATOM 501 O O . SER A 1 68 ? 5.565 0.214 -13.737 1.00 90.44 68 SER A O 1
ATOM 503 N N . PHE A 1 69 ? 5.188 0.847 -11.611 1.00 90.50 69 PHE A N 1
ATOM 504 C CA . PHE A 1 69 ? 3.731 0.852 -11.660 1.00 90.50 69 PHE A CA 1
ATOM 505 C C . PHE A 1 69 ? 3.217 2.285 -11.530 1.00 90.50 69 PHE A C 1
ATOM 507 O O . PHE A 1 69 ? 3.692 3.032 -10.680 1.00 90.50 69 PHE A O 1
ATOM 514 N N . GLU A 1 70 ? 2.262 2.663 -12.368 1.00 90.56 70 GLU A N 1
ATOM 515 C CA . GLU A 1 70 ? 1.497 3.905 -12.287 1.00 90.56 70 GLU A CA 1
ATOM 516 C C . GLU A 1 70 ? 0.106 3.569 -11.743 1.00 90.56 70 GLU A C 1
ATOM 518 O O . GLU A 1 70 ? -0.611 2.760 -12.332 1.00 90.56 70 GLU A O 1
ATOM 523 N N . PHE A 1 71 ? -0.259 4.180 -10.620 1.00 90.19 71 PHE A N 1
ATOM 524 C CA . PHE A 1 71 ? -1.583 4.108 -10.016 1.00 90.19 71 PHE A CA 1
ATOM 525 C C . PHE A 1 71 ? -2.342 5.405 -10.296 1.00 90.19 71 PHE A C 1
ATOM 527 O O . PHE A 1 71 ? -1.795 6.493 -10.096 1.00 90.19 71 PHE A O 1
ATOM 534 N N . THR A 1 72 ? -3.594 5.296 -10.734 1.00 90.06 72 THR A N 1
ATOM 535 C CA . THR A 1 72 ? -4.507 6.434 -10.903 1.00 90.06 72 THR A CA 1
ATOM 536 C C . THR A 1 72 ? -5.436 6.556 -9.701 1.00 90.06 72 THR A C 1
ATOM 538 O O . THR A 1 72 ? -5.952 5.554 -9.204 1.00 90.06 72 THR A O 1
ATOM 541 N N . ASP A 1 73 ? -5.664 7.787 -9.250 1.00 87.38 73 ASP A N 1
ATOM 542 C CA . ASP A 1 73 ? -6.512 8.113 -8.096 1.00 87.38 73 ASP A CA 1
ATOM 543 C C . ASP A 1 73 ? -6.023 7.508 -6.771 1.00 87.38 73 ASP A C 1
ATOM 545 O O . ASP A 1 73 ? -6.806 7.265 -5.861 1.00 87.38 73 ASP A O 1
ATOM 549 N N . GLU A 1 74 ? -4.709 7.298 -6.648 1.00 88.38 74 GLU A N 1
ATOM 550 C CA . GLU A 1 74 ? -4.045 6.835 -5.427 1.00 88.38 74 GLU A CA 1
ATOM 551 C C . GLU A 1 74 ? -2.883 7.765 -5.045 1.00 88.38 74 GLU A C 1
ATOM 553 O O . GLU A 1 74 ? -2.355 8.508 -5.877 1.00 88.38 74 GLU A O 1
ATOM 558 N N . GLY A 1 75 ? -2.456 7.732 -3.778 1.00 88.06 75 GLY A N 1
ATOM 559 C CA . GLY A 1 75 ? -1.453 8.672 -3.265 1.00 88.06 75 GLY A CA 1
ATOM 560 C C . GLY A 1 75 ? -0.673 8.193 -2.041 1.00 88.06 75 GLY A C 1
ATOM 561 O O . GLY A 1 75 ? -0.493 6.998 -1.813 1.00 88.06 75 GLY A O 1
ATOM 562 N N . HIS A 1 76 ? -0.204 9.151 -1.231 1.00 87.94 76 HIS A N 1
ATOM 563 C CA . HIS A 1 76 ? 0.710 8.918 -0.102 1.00 87.94 76 HIS A CA 1
ATOM 564 C C . HIS A 1 76 ? 0.258 7.829 0.874 1.00 87.94 76 HIS A C 1
ATOM 566 O O . HIS A 1 76 ? 1.103 7.136 1.435 1.00 87.94 76 HIS A O 1
ATOM 572 N N . THR A 1 77 ? -1.048 7.683 1.094 1.00 88.75 77 THR A N 1
ATOM 573 C CA . THR A 1 77 ? -1.602 6.669 1.997 1.00 88.75 77 THR A CA 1
ATOM 574 C C . THR A 1 77 ? -1.240 5.264 1.522 1.00 88.75 77 THR A C 1
ATOM 576 O O . THR A 1 77 ? -0.591 4.523 2.257 1.00 88.75 77 THR A O 1
ATOM 579 N N . LEU A 1 78 ? -1.569 4.936 0.269 1.00 85.88 78 LEU A N 1
ATOM 580 C CA . LEU A 1 78 ? -1.262 3.638 -0.323 1.00 85.88 78 LEU A CA 1
ATOM 581 C C . LEU A 1 78 ? 0.250 3.462 -0.526 1.00 85.88 78 LEU A C 1
ATOM 583 O O . LEU A 1 78 ? 0.803 2.420 -0.186 1.00 85.88 78 LEU A O 1
ATOM 587 N N . GLY A 1 79 ? 0.942 4.501 -1.006 1.00 85.25 79 GLY A N 1
ATOM 588 C CA . GLY A 1 79 ? 2.390 4.454 -1.230 1.00 85.25 79 GLY A CA 1
ATOM 589 C C . GLY A 1 79 ? 3.211 4.233 0.047 1.00 85.25 79 GLY A C 1
ATOM 590 O O . GLY A 1 79 ? 4.222 3.535 0.016 1.00 85.25 79 GLY A O 1
ATOM 591 N N . ASN A 1 80 ? 2.786 4.792 1.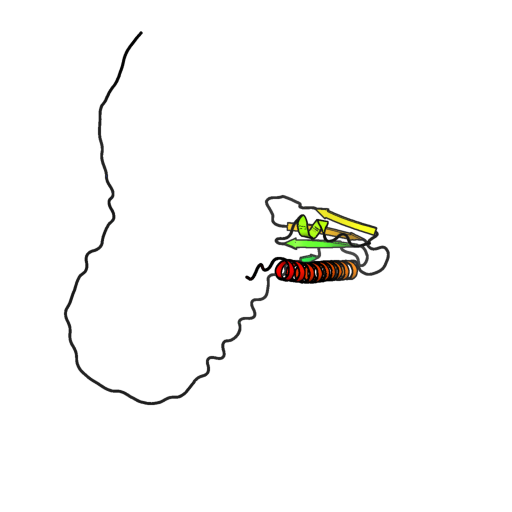186 1.00 85.19 80 ASN A N 1
ATOM 592 C CA . ASN A 1 80 ? 3.439 4.550 2.476 1.00 85.19 80 ASN A CA 1
ATOM 593 C C . ASN A 1 80 ? 3.089 3.178 3.063 1.00 85.19 80 ASN A C 1
ATOM 595 O O . ASN A 1 80 ? 3.938 2.593 3.735 1.00 85.19 80 ASN A O 1
ATOM 599 N N . ALA A 1 81 ? 1.864 2.697 2.840 1.00 84.88 81 ALA A N 1
ATOM 600 C CA . ALA A 1 81 ? 1.411 1.397 3.323 1.00 84.88 81 ALA A CA 1
ATOM 601 C C . ALA A 1 81 ? 2.111 0.241 2.590 1.00 84.88 81 ALA A C 1
ATOM 603 O O . ALA A 1 81 ? 2.533 -0.728 3.214 1.00 84.88 81 ALA A O 1
ATOM 604 N N . LEU A 1 82 ? 2.324 0.384 1.279 1.00 80.38 82 LEU A N 1
ATOM 605 C CA . LEU A 1 82 ? 3.034 -0.571 0.429 1.00 80.38 82 LEU A CA 1
ATOM 606 C C . LEU A 1 82 ? 4.557 -0.465 0.589 1.00 80.38 82 LEU A C 1
ATOM 608 O O . LEU A 1 82 ? 5.287 -0.176 -0.363 1.00 80.38 82 LEU A O 1
ATOM 612 N N . ARG A 1 83 ? 5.066 -0.742 1.791 1.00 70.44 83 ARG A N 1
ATOM 613 C CA . ARG A 1 83 ? 6.493 -1.015 2.020 1.00 70.44 83 ARG A CA 1
ATOM 614 C C . ARG A 1 83 ? 6.724 -2.523 2.124 1.00 70.44 83 ARG A C 1
ATOM 616 O O . ARG A 1 83 ? 6.911 -3.022 3.232 1.00 70.44 83 ARG A O 1
ATOM 623 N N . PRO A 1 84 ? 6.696 -3.258 0.998 1.00 69.62 84 PRO A N 1
ATOM 624 C CA . PRO A 1 84 ? 7.037 -4.666 1.016 1.00 69.62 84 PRO A CA 1
ATOM 625 C C . PRO A 1 84 ? 8.525 -4.824 1.357 1.00 69.62 84 PRO A C 1
ATOM 627 O O . PRO A 1 84 ? 9.336 -3.935 1.083 1.00 69.62 84 PRO A O 1
ATOM 630 N N . ASP A 1 85 ? 8.879 -5.960 1.951 1.00 70.25 85 ASP A N 1
ATOM 631 C CA . ASP A 1 85 ? 10.263 -6.323 2.263 1.00 70.25 85 ASP A CA 1
ATOM 632 C C . ASP A 1 85 ? 11.007 -6.714 0.974 1.00 70.25 85 ASP A C 1
ATOM 634 O O . ASP A 1 85 ? 11.122 -7.881 0.599 1.00 70.25 85 ASP A O 1
ATOM 638 N N . VAL A 1 86 ? 11.407 -5.695 0.218 1.00 79.38 86 VAL A N 1
ATOM 639 C CA . VAL A 1 86 ? 12.069 -5.794 -1.085 1.00 79.38 86 VAL A CA 1
ATOM 640 C C . VAL A 1 86 ? 13.323 -4.923 -1.083 1.00 79.38 86 VAL A C 1
ATOM 642 O O . VAL A 1 86 ? 13.453 -4.005 -0.277 1.00 79.38 86 VAL A O 1
ATOM 645 N N . GLU A 1 87 ? 14.246 -5.182 -2.008 1.00 83.75 87 GLU A N 1
ATOM 646 C CA . GLU A 1 87 ? 15.525 -4.463 -2.097 1.00 83.75 87 GLU A CA 1
ATOM 647 C C . GLU A 1 87 ? 15.34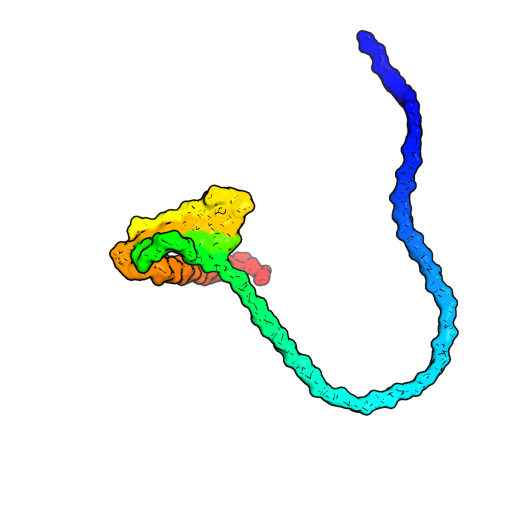4 -2.950 -2.244 1.00 83.75 87 GLU A C 1
ATOM 649 O O . GLU A 1 87 ? 16.075 -2.157 -1.648 1.00 83.75 87 GLU A O 1
ATOM 654 N N . PHE A 1 88 ? 14.349 -2.543 -3.029 1.00 84.69 88 PHE A N 1
ATOM 655 C CA . PHE A 1 88 ? 14.016 -1.144 -3.215 1.00 84.69 88 PHE A CA 1
ATOM 656 C C . PHE A 1 88 ? 12.517 -0.985 -3.449 1.00 84.69 88 PHE A C 1
ATOM 658 O O . PHE A 1 88 ? 11.983 -1.493 -4.432 1.00 84.69 88 PHE A O 1
ATOM 665 N N . CYS A 1 89 ? 11.842 -0.239 -2.579 1.00 88.38 89 CYS A N 1
ATOM 666 C CA . CYS A 1 89 ? 10.494 0.256 -2.827 1.00 88.38 89 CYS A CA 1
ATOM 667 C C . CYS A 1 89 ? 10.481 1.765 -2.604 1.00 88.38 89 CYS A C 1
ATOM 669 O O . CYS A 1 89 ? 10.833 2.249 -1.526 1.00 88.38 89 CYS A O 1
ATOM 671 N N . ALA A 1 90 ? 10.080 2.511 -3.626 1.00 88.38 90 ALA A N 1
ATOM 672 C CA . ALA A 1 90 ? 9.880 3.946 -3.521 1.00 88.38 90 ALA A CA 1
ATOM 673 C C . ALA A 1 90 ? 8.668 4.363 -4.343 1.00 88.38 90 ALA A C 1
ATOM 675 O O . ALA A 1 90 ? 8.441 3.835 -5.433 1.00 88.38 90 ALA A O 1
ATOM 676 N N . TYR A 1 91 ? 7.933 5.354 -3.845 1.00 91.12 91 TYR A N 1
ATOM 677 C CA . TYR A 1 91 ? 6.873 6.005 -4.597 1.00 91.12 91 TYR A CA 1
ATOM 678 C C . TYR A 1 91 ? 7.184 7.486 -4.803 1.00 91.12 91 TYR A C 1
ATOM 680 O O . TYR A 1 91 ? 7.883 8.115 -4.004 1.00 91.12 91 TYR A O 1
ATOM 688 N N . ALA A 1 92 ? 6.657 8.044 -5.884 1.00 89.88 92 ALA A N 1
ATOM 689 C CA . ALA A 1 92 ? 6.741 9.458 -6.192 1.00 89.88 92 ALA A CA 1
ATOM 690 C C . ALA A 1 92 ? 5.434 9.930 -6.832 1.00 89.88 92 ALA A C 1
ATOM 692 O O . ALA A 1 92 ? 4.876 9.259 -7.701 1.00 89.88 92 ALA A O 1
ATOM 693 N N . ILE A 1 93 ? 4.974 11.108 -6.416 1.00 90.00 93 ILE A N 1
ATOM 694 C CA . ILE A 1 93 ? 3.879 11.823 -7.072 1.00 90.00 93 ILE A CA 1
ATOM 695 C C . ILE A 1 93 ? 4.533 12.835 -8.021 1.00 90.00 93 ILE A C 1
ATOM 697 O O . ILE A 1 93 ? 5.210 13.745 -7.536 1.00 90.00 93 ILE A O 1
ATOM 701 N N . PRO A 1 94 ? 4.403 12.675 -9.352 1.00 85.88 94 PRO A N 1
ATOM 702 C CA . PRO A 1 94 ? 5.084 13.533 -10.319 1.00 85.88 94 PRO A CA 1
ATOM 703 C C . PRO A 1 94 ? 4.617 14.988 -10.223 1.00 85.88 94 PRO A C 1
ATOM 705 O O . PRO A 1 94 ? 5.428 15.902 -10.363 1.00 85.88 94 PRO A O 1
ATOM 708 N N . HIS A 1 95 ? 3.328 15.211 -9.956 1.00 86.38 95 HIS A N 1
ATOM 709 C CA . HIS A 1 95 ? 2.770 16.537 -9.733 1.00 86.38 95 HIS A CA 1
ATOM 710 C C . HIS A 1 95 ? 1.505 16.447 -8.862 1.00 86.38 95 HIS A C 1
ATOM 712 O O . HIS A 1 95 ? 0.638 15.635 -9.168 1.00 86.38 95 HIS A O 1
ATOM 718 N N . PRO A 1 96 ? 1.341 17.275 -7.812 1.00 85.12 96 PRO A N 1
ATOM 719 C CA . PRO A 1 96 ? 0.217 17.167 -6.871 1.00 85.12 96 PRO A CA 1
ATOM 720 C C . PRO A 1 96 ? -1.159 17.455 -7.488 1.00 85.12 96 PRO A C 1
ATOM 722 O O . PRO A 1 96 ? -2.175 17.095 -6.906 1.00 85.12 96 PRO A O 1
ATOM 725 N N . SER A 1 97 ? -1.212 18.123 -8.643 1.00 86.06 97 SER A N 1
ATOM 726 C CA . SER A 1 97 ? -2.471 18.398 -9.354 1.00 86.06 97 SER A CA 1
ATOM 727 C C . SER A 1 97 ? -2.923 17.265 -10.275 1.00 86.06 97 SER A C 1
ATOM 729 O O . SER A 1 97 ? -4.027 17.339 -10.804 1.00 86.06 97 SER A O 1
ATOM 731 N N . GLU A 1 98 ? -2.086 16.249 -10.497 1.00 86.19 98 GLU A N 1
ATOM 732 C CA . GLU A 1 98 ? -2.488 15.040 -11.211 1.00 86.19 98 GLU A CA 1
ATOM 733 C C . GLU A 1 98 ? -2.662 13.906 -10.195 1.00 86.19 98 GLU A C 1
ATOM 735 O O . GLU A 1 98 ? -1.721 13.627 -9.448 1.00 86.19 98 GLU A O 1
ATOM 740 N N . PRO A 1 99 ? -3.819 13.221 -10.159 1.00 85.94 99 PRO A N 1
ATOM 741 C CA . PRO A 1 99 ? -4.045 12.085 -9.271 1.00 85.94 99 PRO A CA 1
ATOM 742 C C . PRO A 1 99 ? -3.343 10.834 -9.824 1.00 85.94 99 PRO A C 1
ATOM 744 O O . PRO A 1 99 ? -3.972 9.847 -10.196 1.00 85.94 99 PRO A O 1
ATOM 747 N N . LYS A 1 100 ? -2.016 10.899 -9.952 1.00 88.94 100 LYS A N 1
ATOM 748 C CA . LYS A 1 100 ? -1.163 9.801 -10.408 1.00 88.94 100 LYS A CA 1
ATOM 749 C C . LYS A 1 100 ? -0.039 9.585 -9.415 1.00 88.94 100 LYS A C 1
ATOM 751 O O . LYS A 1 100 ? 0.608 10.535 -8.976 1.00 88.94 100 LYS A O 1
ATOM 756 N N . MET A 1 101 ? 0.243 8.328 -9.120 1.00 90.31 101 MET A N 1
ATOM 757 C CA . MET A 1 101 ? 1.348 7.930 -8.263 1.00 90.31 101 MET A CA 1
ATOM 758 C C . MET A 1 101 ? 2.167 6.848 -8.953 1.00 90.31 101 MET A C 1
ATOM 760 O O . MET A 1 101 ? 1.626 5.841 -9.396 1.00 90.31 101 MET A O 1
ATOM 764 N N . ASN A 1 102 ? 3.486 7.022 -8.975 1.00 91.06 102 ASN A N 1
ATOM 765 C CA . ASN A 1 102 ? 4.398 6.030 -9.525 1.00 91.06 102 ASN A CA 1
ATOM 766 C C . ASN A 1 102 ? 5.090 5.285 -8.391 1.00 91.06 102 ASN A C 1
ATOM 768 O O . ASN A 1 102 ? 5.687 5.920 -7.525 1.00 91.06 102 ASN A O 1
ATOM 772 N N . ILE A 1 103 ? 5.059 3.955 -8.422 1.00 90.38 103 ILE A N 1
ATOM 773 C CA . ILE A 1 103 ? 5.774 3.078 -7.492 1.00 90.38 103 ILE A CA 1
ATOM 774 C C . ILE A 1 103 ? 6.828 2.293 -8.269 1.00 90.38 103 ILE A C 1
ATOM 776 O O . ILE A 1 103 ? 6.528 1.649 -9.273 1.00 90.38 103 ILE A O 1
ATOM 780 N N . ARG A 1 104 ? 8.076 2.328 -7.800 1.00 90.81 104 ARG A N 1
ATOM 781 C CA . ARG A 1 104 ? 9.180 1.514 -8.317 1.00 90.81 104 ARG A CA 1
ATOM 782 C C . ARG A 1 104 ? 9.516 0.439 -7.296 1.00 90.81 104 ARG A C 1
ATOM 784 O O . ARG A 1 104 ? 9.855 0.763 -6.160 1.00 90.81 104 ARG A O 1
ATOM 791 N N . ILE A 1 105 ? 9.482 -0.814 -7.738 1.00 90.12 105 ILE A N 1
ATOM 792 C CA . ILE A 1 105 ? 9.819 -1.986 -6.929 1.00 90.12 105 ILE A CA 1
ATOM 793 C C . ILE A 1 105 ? 11.020 -2.682 -7.565 1.00 90.12 105 ILE A C 1
ATOM 795 O O . ILE A 1 105 ? 11.027 -2.916 -8.774 1.00 90.12 105 ILE A O 1
ATOM 799 N N . GLN A 1 106 ? 12.027 -3.005 -6.757 1.00 90.19 106 GLN A N 1
ATOM 800 C CA . GLN A 1 106 ? 13.131 -3.898 -7.105 1.00 90.19 106 GLN A CA 1
ATOM 801 C C . GLN A 1 106 ? 13.213 -4.995 -6.048 1.00 90.19 106 GLN A C 1
ATOM 803 O O . GLN A 1 106 ? 13.225 -4.710 -4.850 1.00 90.19 106 GLN A O 1
ATOM 808 N N . THR A 1 107 ? 13.236 -6.244 -6.495 1.00 87.62 107 THR A N 1
ATOM 809 C CA . THR A 1 107 ? 13.232 -7.436 -5.641 1.00 87.62 107 THR A CA 1
ATOM 810 C C . THR A 1 107 ? 14.547 -8.195 -5.774 1.00 87.62 107 THR A C 1
ATOM 812 O O . THR A 1 107 ? 15.013 -8.394 -6.894 1.00 87.62 107 THR A O 1
ATOM 815 N N . TYR A 1 108 ? 15.076 -8.723 -4.665 1.00 83.06 108 TYR A N 1
ATOM 816 C CA . TYR A 1 108 ? 16.277 -9.573 -4.669 1.00 83.06 108 TYR A CA 1
ATOM 817 C C . TYR A 1 108 ? 16.101 -10.859 -5.490 1.00 83.06 108 TYR A C 1
ATOM 819 O O . TYR A 1 108 ? 17.016 -11.315 -6.174 1.00 83.06 108 TYR A O 1
ATOM 827 N N . SER A 1 109 ? 14.917 -11.464 -5.404 1.00 79.44 109 SER A N 1
ATOM 828 C CA . SER A 1 109 ? 14.565 -12.697 -6.104 1.00 79.44 109 SER A CA 1
ATOM 829 C C . SER A 1 109 ? 13.060 -12.753 -6.336 1.00 79.44 109 SER A C 1
ATOM 831 O O . SER A 1 109 ? 12.297 -12.399 -5.439 1.00 79.44 109 SER A O 1
ATOM 833 N N . GLY A 1 110 ? 12.644 -13.249 -7.500 1.00 83.50 110 GLY A N 1
ATOM 834 C CA . GLY A 1 110 ? 11.236 -13.313 -7.898 1.00 83.50 110 GLY A CA 1
ATOM 835 C C . GLY A 1 110 ? 10.831 -12.170 -8.827 1.00 83.50 110 GLY A C 1
ATOM 836 O O . GLY A 1 110 ? 11.674 -11.414 -9.311 1.00 83.50 110 GLY A O 1
ATOM 837 N N . THR A 1 111 ? 9.532 -12.090 -9.111 1.00 87.94 111 THR A N 1
ATOM 838 C CA . THR A 1 111 ? 8.969 -11.080 -10.009 1.00 87.94 111 THR A CA 1
ATOM 839 C C . THR A 1 111 ? 8.450 -9.889 -9.205 1.00 87.94 111 THR A C 1
ATOM 841 O O . THR A 1 111 ? 7.707 -10.068 -8.242 1.00 87.94 111 THR A O 1
ATOM 844 N N . ALA A 1 112 ? 8.752 -8.663 -9.632 1.00 86.81 112 ALA A N 1
ATOM 845 C CA . ALA A 1 112 ? 8.285 -7.439 -8.972 1.00 86.81 112 ALA A CA 1
ATOM 846 C C . ALA A 1 112 ? 6.745 -7.346 -8.889 1.00 86.81 112 ALA A C 1
ATOM 848 O O . ALA A 1 112 ? 6.202 -6.782 -7.942 1.00 86.81 112 ALA A O 1
ATOM 849 N N . VAL A 1 113 ? 6.037 -7.942 -9.856 1.00 88.31 113 VAL A N 1
ATOM 850 C CA . VAL A 1 113 ? 4.568 -8.064 -9.855 1.00 88.31 113 VAL A CA 1
ATOM 851 C C . VAL A 1 113 ? 4.074 -8.950 -8.711 1.00 88.31 113 VAL A C 1
ATOM 853 O O . VAL A 1 113 ? 3.071 -8.629 -8.082 1.00 88.31 113 VAL A O 1
ATOM 856 N N . ASP A 1 114 ? 4.767 -10.055 -8.436 1.00 88.44 114 ASP A N 1
ATOM 857 C CA . ASP A 1 114 ? 4.397 -10.977 -7.360 1.00 88.44 114 ASP A CA 1
ATOM 858 C C . ASP A 1 114 ? 4.610 -10.324 -5.991 1.00 88.44 114 ASP A C 1
ATOM 860 O O . ASP A 1 114 ? 3.727 -10.357 -5.138 1.00 88.44 114 ASP A O 1
ATOM 864 N N . ALA A 1 115 ? 5.723 -9.601 -5.829 1.00 87.62 115 ALA A N 1
ATOM 865 C CA . ALA A 1 115 ? 5.981 -8.811 -4.629 1.00 87.62 115 ALA A CA 1
ATOM 866 C C . ALA A 1 115 ? 4.923 -7.718 -4.398 1.00 87.62 115 ALA A C 1
ATOM 868 O O . ALA A 1 115 ? 4.510 -7.505 -3.259 1.00 87.62 115 ALA A O 1
ATOM 869 N N . LEU A 1 116 ? 4.449 -7.054 -5.461 1.00 87.81 116 LEU A N 1
ATOM 870 C CA . LEU A 1 116 ? 3.359 -6.081 -5.356 1.00 87.81 116 LEU A CA 1
ATOM 871 C C . LEU A 1 116 ? 2.050 -6.745 -4.911 1.00 87.81 116 LEU A C 1
ATOM 873 O O . LEU A 1 116 ? 1.400 -6.250 -3.996 1.00 87.81 116 LEU A O 1
ATOM 877 N N . LYS A 1 117 ? 1.672 -7.868 -5.536 1.00 89.44 117 LYS A N 1
ATOM 878 C CA . LYS A 1 117 ? 0.459 -8.615 -5.170 1.00 89.44 117 LYS A CA 1
ATOM 879 C C . LYS A 1 117 ? 0.506 -9.072 -3.719 1.00 89.44 117 LYS A C 1
ATOM 881 O O . LYS A 1 117 ? -0.449 -8.849 -2.986 1.00 89.44 117 LYS A O 1
ATOM 886 N N . LYS A 1 118 ? 1.632 -9.651 -3.304 1.00 90.00 118 LYS A N 1
ATOM 887 C CA . LYS A 1 118 ? 1.844 -10.070 -1.922 1.00 90.00 118 LYS A CA 1
ATOM 888 C C . LYS A 1 118 ? 1.726 -8.890 -0.956 1.00 90.00 118 LYS A C 1
ATOM 890 O O . LYS A 1 118 ? 0.988 -8.988 0.009 1.00 90.00 118 LYS A O 1
ATOM 895 N N . GLY A 1 119 ? 2.366 -7.758 -1.252 1.00 88.88 119 GLY A N 1
ATOM 896 C CA . GLY A 1 119 ? 2.282 -6.567 -0.401 1.00 88.88 119 GLY A CA 1
ATOM 897 C C . GLY A 1 119 ? 0.863 -5.998 -0.258 1.00 88.88 119 GLY A C 1
ATOM 898 O O . GLY A 1 119 ? 0.530 -5.472 0.800 1.00 88.88 119 GLY A O 1
ATOM 899 N N . LEU A 1 120 ? 0.021 -6.111 -1.292 1.00 89.50 120 LEU A N 1
ATOM 900 C CA . LEU A 1 120 ? -1.391 -5.714 -1.218 1.00 89.50 120 LEU A CA 1
ATOM 901 C C . LEU A 1 120 ? -2.217 -6.667 -0.344 1.00 89.50 120 LEU A C 1
ATOM 903 O O . LEU A 1 120 ? -3.032 -6.198 0.445 1.00 89.50 120 LEU A O 1
ATOM 907 N N . VAL A 1 121 ? -1.985 -7.978 -0.462 1.00 91.81 121 VAL A N 1
ATOM 908 C CA . VAL A 1 121 ? -2.641 -8.990 0.385 1.00 91.81 121 VAL A CA 1
ATOM 909 C C . VAL A 1 121 ? -2.221 -8.817 1.843 1.00 91.81 121 VAL A C 1
ATOM 911 O O . VAL A 1 121 ? -3.075 -8.727 2.715 1.00 91.81 121 VAL A O 1
ATOM 914 N N . ASP A 1 122 ? -0.924 -8.646 2.104 1.00 90.19 122 ASP A N 1
ATOM 915 C CA . ASP A 1 122 ? -0.409 -8.428 3.458 1.00 90.19 122 ASP A CA 1
ATOM 916 C C . ASP A 1 122 ? -1.039 -7.170 4.103 1.00 90.19 122 ASP A C 1
ATOM 918 O O . ASP A 1 122 ? -1.318 -7.151 5.302 1.00 90.19 122 ASP A O 1
ATOM 922 N N . LEU A 1 123 ? -1.294 -6.109 3.321 1.00 90.00 123 LEU A N 1
ATOM 923 C CA . LEU A 1 123 ? -1.977 -4.905 3.810 1.00 90.00 123 LEU A CA 1
ATOM 924 C C . LEU A 1 123 ? -3.444 -5.176 4.171 1.00 90.00 123 LEU A C 1
ATOM 926 O O . LEU A 1 123 ? -3.916 -4.682 5.195 1.00 90.00 123 LEU A O 1
ATOM 930 N N . GLN A 1 124 ? -4.150 -5.948 3.344 1.00 91.75 124 GLN A N 1
ATOM 931 C CA . GLN A 1 124 ? -5.524 -6.363 3.616 1.00 91.75 124 GLN A CA 1
ATOM 932 C C . GLN A 1 124 ? -5.602 -7.180 4.910 1.00 91.75 124 GLN A C 1
ATOM 934 O O . GLN A 1 124 ? -6.380 -6.837 5.798 1.00 91.75 124 GLN A O 1
ATOM 939 N N . ASP A 1 125 ? -4.723 -8.170 5.065 1.00 92.81 125 ASP A N 1
ATOM 940 C CA . ASP A 1 125 ? -4.679 -9.035 6.245 1.00 92.81 125 ASP A CA 1
ATOM 941 C C . ASP A 1 125 ? -4.462 -8.226 7.536 1.00 92.81 125 ASP A C 1
ATOM 943 O O . ASP A 1 125 ? -5.083 -8.484 8.570 1.00 92.81 125 ASP A O 1
ATOM 947 N N . VAL A 1 126 ? -3.605 -7.198 7.492 1.00 91.38 126 VAL A N 1
ATOM 948 C CA . VAL A 1 126 ? -3.399 -6.292 8.633 1.00 91.38 126 VAL A CA 1
ATOM 949 C C . VAL A 1 126 ? -4.676 -5.515 8.964 1.00 91.38 126 VAL A C 1
ATOM 951 O O . VAL A 1 126 ? -5.014 -5.370 10.142 1.00 91.38 126 VAL A O 1
ATOM 954 N N . CYS A 1 127 ? -5.388 -5.010 7.955 1.00 92.25 127 CYS A N 1
ATOM 955 C CA . CYS A 1 127 ? -6.653 -4.308 8.160 1.00 92.25 127 CYS A CA 1
ATOM 956 C C . CYS A 1 127 ? -7.724 -5.216 8.778 1.00 92.25 127 CYS A C 1
ATOM 958 O O . CYS A 1 127 ? -8.447 -4.762 9.671 1.00 92.25 127 CYS A O 1
ATOM 960 N N . ASP A 1 128 ? -7.788 -6.480 8.366 1.00 95.25 128 ASP A N 1
ATOM 961 C CA . ASP A 1 128 ? -8.745 -7.456 8.889 1.00 95.25 128 ASP A CA 1
ATOM 962 C C . ASP A 1 128 ? -8.469 -7.762 10.368 1.00 95.25 128 ASP A C 1
ATOM 964 O O . ASP A 1 128 ? -9.354 -7.609 11.212 1.00 95.25 128 ASP A O 1
ATOM 968 N N . VAL A 1 129 ? -7.212 -8.056 10.723 1.00 96.00 129 VAL A N 1
ATOM 969 C CA . VAL A 1 129 ? -6.815 -8.322 12.119 1.00 96.00 129 VAL A CA 1
ATOM 970 C C . VAL A 1 129 ? -7.122 -7.131 13.030 1.00 96.00 129 VAL A C 1
ATOM 972 O O . VAL A 1 129 ? -7.674 -7.299 14.121 1.00 96.00 129 VAL A O 1
ATOM 975 N N . VAL A 1 130 ? -6.791 -5.912 12.595 1.00 96.00 130 VAL A N 1
ATOM 976 C CA . VAL A 1 130 ? -7.059 -4.698 13.380 1.00 96.00 130 VAL A CA 1
ATOM 977 C C . VAL A 1 130 ? -8.562 -4.470 13.548 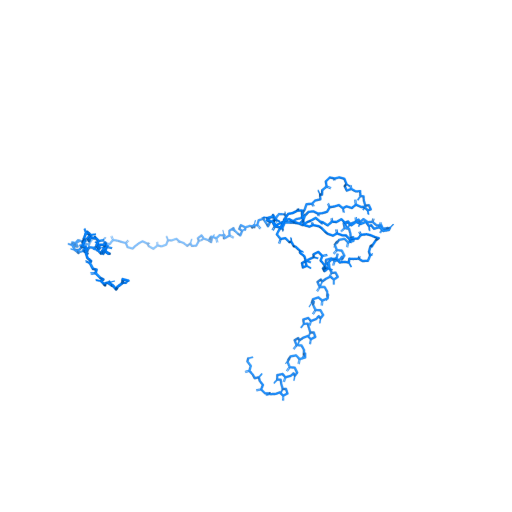1.00 96.00 130 VAL A C 1
ATOM 979 O O . VAL A 1 130 ? -9.001 -4.082 14.634 1.00 96.00 130 VAL A O 1
ATOM 982 N N . SER A 1 131 ? -9.356 -4.719 12.506 1.00 95.75 131 SER A N 1
ATOM 983 C CA . SER A 1 131 ? -10.814 -4.562 12.546 1.00 95.75 131 SER A CA 1
ATOM 984 C C . SER A 1 131 ? -11.461 -5.553 13.512 1.00 95.75 131 SER A C 1
ATOM 986 O O . SER A 1 131 ? -12.280 -5.154 14.347 1.00 95.75 131 SER A O 1
ATOM 988 N N . ASP A 1 132 ? -11.039 -6.815 13.467 1.00 96.44 132 ASP A N 1
ATOM 989 C CA . ASP A 1 132 ? -11.530 -7.875 14.345 1.00 96.44 132 ASP A CA 1
ATOM 990 C C . ASP A 1 132 ? -11.195 -7.601 15.814 1.00 96.44 132 ASP A C 1
ATOM 992 O O . ASP A 1 132 ? -12.064 -7.686 16.696 1.00 96.44 132 ASP A O 1
ATOM 996 N N . GLU A 1 133 ? -9.949 -7.216 16.103 1.00 96.56 133 GLU A N 1
ATOM 997 C CA . GLU A 1 133 ? -9.538 -6.848 17.457 1.00 96.56 133 GLU A CA 1
ATOM 998 C C . GLU A 1 133 ? -10.290 -5.612 17.956 1.00 96.56 133 GLU A C 1
ATOM 1000 O O . GLU A 1 133 ? -10.778 -5.599 19.094 1.00 96.56 133 GLU A O 1
ATOM 1005 N N . PHE A 1 134 ? -10.433 -4.589 17.109 1.00 96.75 134 PHE A N 1
ATOM 1006 C CA . PHE A 1 134 ? -11.166 -3.376 17.447 1.00 96.75 134 PHE A CA 1
ATOM 1007 C C . PHE A 1 134 ? -12.621 -3.694 17.790 1.00 96.75 134 PHE A C 1
ATOM 1009 O O . PHE A 1 134 ? -13.101 -3.295 18.852 1.00 96.75 134 PHE A O 1
ATOM 1016 N N . TRP A 1 135 ? -13.317 -4.455 16.944 1.00 95.25 135 TRP A N 1
ATOM 1017 C CA . TRP A 1 135 ? -14.716 -4.810 17.163 1.00 95.25 135 TRP A CA 1
ATOM 1018 C C . TRP A 1 135 ? -14.900 -5.670 18.417 1.00 95.25 135 TRP A C 1
ATOM 1020 O O . TRP A 1 135 ? -15.810 -5.419 19.212 1.00 95.25 135 TRP A O 1
ATOM 1030 N N . THR A 1 136 ? -14.002 -6.628 18.652 1.00 96.00 136 THR A N 1
ATOM 1031 C CA . THR A 1 136 ? -14.006 -7.476 19.852 1.00 96.00 136 THR A CA 1
ATOM 1032 C C . THR A 1 136 ? -13.848 -6.646 21.127 1.00 96.00 136 THR A C 1
ATOM 1034 O O . THR A 1 136 ? -14.638 -6.769 22.068 1.00 96.00 136 THR A O 1
ATOM 1037 N N . LYS A 1 137 ? -12.848 -5.757 21.172 1.00 95.31 137 LYS A N 1
ATOM 1038 C CA . LYS A 1 137 ? -12.593 -4.895 22.337 1.00 95.31 137 LYS A CA 1
ATOM 1039 C C . LYS A 1 137 ? -13.700 -3.864 22.534 1.00 95.31 137 LYS A C 1
ATOM 1041 O O . LYS A 1 137 ? -14.095 -3.616 23.672 1.00 95.31 137 LYS A O 1
ATOM 1046 N N . ARG A 1 138 ? -14.231 -3.303 21.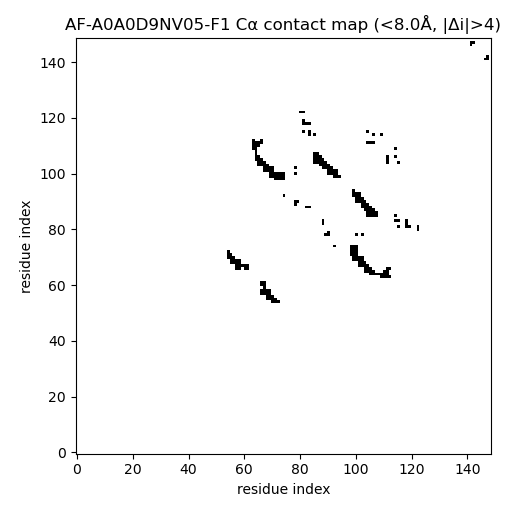446 1.00 93.88 138 ARG A N 1
ATOM 1047 C CA . ARG A 1 138 ? -15.342 -2.346 21.469 1.00 93.88 138 ARG A CA 1
ATOM 1048 C C . ARG A 1 138 ? -16.608 -2.978 22.040 1.00 93.88 138 ARG A C 1
ATOM 1050 O O . ARG A 1 138 ? -17.224 -2.390 22.918 1.00 93.88 138 ARG A O 1
ATOM 1057 N N . GLN A 1 139 ? -16.966 -4.186 21.608 1.00 92.75 139 GLN A N 1
ATOM 1058 C CA . GLN A 1 139 ? -18.114 -4.910 22.161 1.00 92.75 139 GLN A CA 1
ATOM 1059 C C . GLN A 1 139 ? -17.930 -5.237 23.644 1.00 92.75 139 GLN A C 1
ATOM 1061 O O . GLN A 1 139 ? -18.842 -5.008 24.436 1.00 92.75 139 GLN A O 1
ATOM 1066 N N . ALA A 1 140 ? -16.743 -5.708 24.042 1.00 93.19 140 ALA A N 1
ATOM 1067 C CA . ALA A 1 140 ? -16.440 -5.964 25.449 1.00 93.19 140 ALA A CA 1
ATOM 1068 C C . ALA A 1 140 ? -16.558 -4.688 26.304 1.00 93.19 140 ALA A C 1
ATOM 1070 O O . ALA A 1 140 ? -17.089 -4.731 27.414 1.00 93.19 140 ALA A O 1
ATOM 1071 N N . PHE A 1 141 ? -16.110 -3.543 25.779 1.00 93.94 141 PHE A N 1
ATOM 1072 C CA . PHE A 1 141 ? -16.254 -2.246 26.436 1.00 93.94 141 PHE A CA 1
ATOM 1073 C C . PHE A 1 141 ? -17.719 -1.799 26.528 1.00 93.94 141 PHE A C 1
ATOM 1075 O O . PHE A 1 141 ? -18.155 -1.363 27.593 1.00 93.94 141 PHE A O 1
ATOM 1082 N N . ASN A 1 142 ? -18.491 -1.936 25.450 1.00 92.50 142 ASN A N 1
ATOM 1083 C CA . ASN A 1 142 ? -19.909 -1.574 25.431 1.00 92.50 142 ASN A CA 1
ATOM 1084 C C . ASN A 1 142 ? -20.715 -2.424 26.423 1.00 92.50 142 ASN A C 1
ATOM 1086 O O . ASN A 1 142 ? -21.494 -1.873 27.199 1.00 92.50 142 ASN A O 1
ATOM 1090 N N . ALA A 1 143 ? -20.455 -3.735 26.476 1.00 91.12 143 ALA A N 1
ATOM 1091 C CA . ALA A 1 143 ? -21.074 -4.650 27.434 1.00 91.12 143 ALA A CA 1
ATOM 1092 C C . ALA A 1 143 ? -20.716 -4.307 28.891 1.00 91.12 143 ALA A C 1
ATOM 1094 O O . ALA A 1 143 ? -21.570 -4.382 29.771 1.00 91.12 143 ALA A O 1
ATOM 1095 N N . ALA A 1 144 ? -19.471 -3.894 29.156 1.00 92.50 144 ALA A N 1
ATOM 1096 C CA . ALA A 1 144 ? -19.033 -3.506 30.497 1.00 92.50 144 ALA A CA 1
ATOM 1097 C C . ALA A 1 144 ? -19.623 -2.166 30.972 1.00 92.50 144 ALA A C 1
ATOM 1099 O O . ALA A 1 144 ? -19.813 -1.978 32.172 1.00 92.50 144 ALA A O 1
ATOM 1100 N N . ASN A 1 145 ? -19.906 -1.238 30.052 1.00 91.81 145 ASN A N 1
ATOM 1101 C CA . ASN A 1 145 ? -20.378 0.113 30.375 1.00 91.81 145 ASN A CA 1
ATOM 1102 C C . ASN A 1 145 ? -21.878 0.328 30.112 1.00 91.81 145 ASN A C 1
ATOM 1104 O O . ASN A 1 145 ? -22.367 1.437 30.315 1.00 91.81 145 ASN A O 1
ATOM 1108 N N . GLY A 1 146 ? -22.607 -0.703 29.670 1.00 85.25 146 GLY A N 1
ATOM 1109 C CA . GLY A 1 146 ? -24.043 -0.614 29.380 1.00 85.25 146 GLY A CA 1
ATOM 1110 C C . GLY A 1 146 ? -24.380 0.373 28.258 1.00 85.25 146 GLY A C 1
ATOM 1111 O O . GLY A 1 146 ? -25.447 0.979 28.274 1.00 85.25 146 GLY A O 1
ATOM 1112 N N . ILE A 1 147 ? -23.452 0.581 27.318 1.00 79.75 147 ILE A N 1
ATOM 1113 C CA . ILE A 1 147 ? -23.647 1.475 26.173 1.00 79.75 147 ILE A CA 1
ATOM 1114 C C . ILE A 1 147 ? -24.257 0.633 25.050 1.00 79.75 147 ILE A C 1
ATOM 1116 O O . ILE A 1 147 ? -23.535 -0.004 24.282 1.00 79.75 147 ILE A O 1
ATOM 1120 N N . GLU A 1 148 ? -25.587 0.585 25.001 1.00 73.31 148 GLU A N 1
ATOM 1121 C CA . GLU A 1 148 ? -26.340 -0.027 23.903 1.00 73.31 148 GLU A CA 1
ATOM 1122 C C . GLU A 1 148 ? -26.551 0.997 22.776 1.00 73.31 148 GLU A C 1
ATOM 1124 O O . GLU A 1 148 ? -27.141 2.061 22.984 1.00 73.31 148 GLU A O 1
ATOM 1129 N N . HIS A 1 149 ? -26.072 0.656 21.579 1.00 57.78 149 HIS A N 1
ATOM 1130 C CA . HIS A 1 149 ? -26.492 1.242 20.308 1.00 57.78 149 HIS A CA 1
ATOM 1131 C C . HIS A 1 149 ? -26.791 0.110 19.335 1.00 57.78 149 HIS A C 1
ATOM 1133 O O . HIS A 1 149 ? -25.911 -0.775 19.205 1.00 57.78 149 HIS A O 1
#

Sequence (149 aa):
MPGRTKKTQDLSQDADMDDVPPSAQAATVEDAEMGDGVEGEGEEEEEEEETEPQRVKILPGSTDTAASFEFTDEGHTLGNALRPDVEFCAYAIPHPSEPKMNIRIQTYSGTAVDALKKGLVDLQDVCDVVSDEFWTKRQAFNAANGIEH

InterPro domains:
  IPR009025 DNA-directed RNA polymerase, RBP11-like dimerisation domain [PF13656] (67-132)
  IPR022905 DNA-directed RNA polymerase subunit Rpo11-like [MF_00261] (59-134)
  IPR033898 DNA-directed RNA polymerases I and III subunit AC19 [cd07029] (57-134)
  IPR036603 RNA polymerase, RBP11-like subunit [G3DSA:3.30.1360.10] (41-144)
  IPR036603 RNA polymerase, RBP11-like 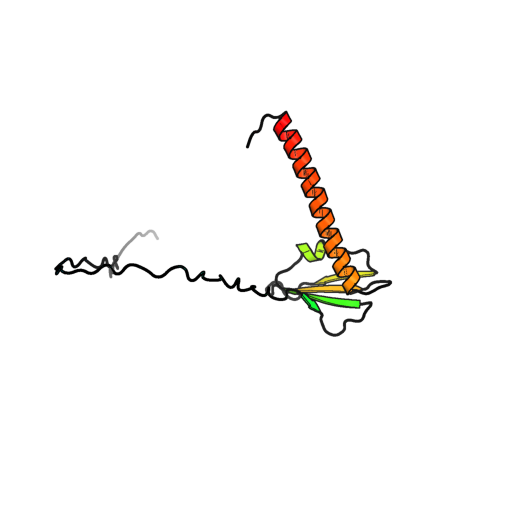subunit [SSF55257] (47-141)

pLDDT: mean 70.97, std 23.32, range [30.62, 96.75]